Protein AF-A0AAV2HJB7-F1 (afdb_monomer_lite)

Foldseek 3Di:
DDDLPPDDQDPQDQPDLVVPVPPDLLVLLVSLCVSQVPPPSVLSSLLCVLLHDNVLSVLSVVLNVQSVVVAAADPVNPGGAGSVRRSLVVQVVQCPDPPRSHHPVSNCVSVVVVVVVVVVVVVVVVVVVVVVVVVVVVVVVVVVVVVVVVPDD

Secondary structure (DSSP, 8-state):
---TT------PPP--HHHHSSS-HHHHHHHHHHHHT-S-HHHHHHHHHHH-HHHHHHHHHHHHHHHHTT--B-TTSSSBPPHHHHHHHHHHHHTTSTT-SS-HHHHHHHHHHHHHHHHHHHHHHHHHHHHHHHHHHHHHHHHHHHHHHS---

Organism: Lymnaea stagnalis (NCBI:txid6523)

pLDDT: mean 80.43, std 13.58, range [40.75, 94.25]

InterPro domains:
  IPR019385 Phosphorylated adapter RNA export protein, RNA-binding domain [PF10258] (30-115)
  IPR038092 Phosphorylated adapter RNA export protein, RNA-binding domain superfamily [G3DSA:1.10.10.1440] (19-126)
  IPR039047 Phosphorylated adapter RNA export protein [PTHR13135] (22-137)

Structure (mmCIF, N/CA/C/O backbone):
data_AF-A0AAV2HJB7-F1
#
_entry.id   AF-A0AAV2HJB7-F1
#
loop_
_atom_site.group_PDB
_atom_site.id
_atom_site.type_symbol
_atom_site.label_atom_id
_atom_site.label_alt_id
_atom_site.label_comp_id
_atom_site.label_asym_id
_atom_site.label_entity_id
_atom_site.label_seq_id
_atom_site.pdbx_PDB_ins_code
_atom_site.Cartn_x
_atom_site.Cartn_y
_atom_site.Cartn_z
_atom_site.occupancy
_atom_site.B_iso_or_equiv
_atom_site.auth_seq_id
_atom_site.auth_comp_id
_atom_site.auth_asym_id
_atom_site.auth_atom_id
_atom_site.pdbx_PDB_model_num
ATOM 1 N N . MET A 1 1 ? 0.374 -28.264 2.284 1.00 41.50 1 MET A N 1
ATOM 2 C CA . MET A 1 1 ? 1.201 -27.126 1.833 1.00 41.50 1 MET A CA 1
ATOM 3 C C . MET A 1 1 ? 0.894 -26.921 0.363 1.00 41.50 1 MET A C 1
ATOM 5 O O . MET A 1 1 ? 1.143 -27.840 -0.405 1.00 41.50 1 MET A O 1
ATOM 9 N N . ALA A 1 2 ? 0.229 -25.824 -0.006 1.00 40.75 2 ALA A N 1
ATOM 10 C CA . ALA A 1 2 ? -0.094 -25.572 -1.408 1.00 40.75 2 ALA A CA 1
ATOM 11 C C . ALA A 1 2 ? 1.216 -25.363 -2.181 1.00 40.75 2 ALA A C 1
ATOM 13 O O . ALA A 1 2 ? 2.052 -24.550 -1.790 1.00 40.75 2 ALA A O 1
ATOM 14 N N . SER A 1 3 ? 1.399 -26.195 -3.200 1.00 44.06 3 SER A N 1
ATOM 15 C CA . SER A 1 3 ? 2.560 -26.257 -4.078 1.00 44.06 3 SER A CA 1
ATOM 16 C C . SER A 1 3 ? 2.715 -24.957 -4.870 1.00 44.06 3 SER A C 1
ATOM 18 O O . SER A 1 3 ? 1.734 -24.303 -5.216 1.00 44.06 3 SER A O 1
ATOM 20 N N . GLU A 1 4 ? 3.959 -24.615 -5.199 1.00 52.06 4 GLU A N 1
ATOM 21 C CA . GLU A 1 4 ? 4.421 -23.439 -5.956 1.00 52.06 4 GLU A CA 1
ATOM 22 C C . GLU A 1 4 ? 3.757 -23.249 -7.343 1.00 52.06 4 GLU A C 1
ATOM 24 O O . GLU A 1 4 ? 4.020 -22.259 -8.017 1.00 52.06 4 GLU A O 1
ATOM 29 N N . LYS A 1 5 ? 2.890 -24.173 -7.782 1.00 48.16 5 LYS A N 1
ATOM 30 C CA . LYS A 1 5 ? 2.335 -24.249 -9.144 1.00 48.16 5 LYS A CA 1
ATOM 31 C C . LYS A 1 5 ? 0.866 -23.827 -9.293 1.00 48.16 5 LYS A C 1
ATOM 33 O O . LYS A 1 5 ? 0.400 -23.746 -10.423 1.00 48.16 5 LYS A O 1
ATOM 38 N N . ASP A 1 6 ? 0.164 -23.512 -8.201 1.00 53.66 6 ASP A N 1
ATOM 39 C CA . ASP A 1 6 ? -1.301 -23.328 -8.227 1.00 53.66 6 ASP A CA 1
ATOM 40 C C . ASP A 1 6 ? -1.780 -21.889 -7.953 1.00 53.66 6 ASP A C 1
ATOM 42 O O . ASP A 1 6 ? -2.987 -21.637 -7.880 1.00 53.66 6 ASP A O 1
ATOM 46 N N . ARG A 1 7 ? -0.877 -20.907 -7.793 1.00 62.78 7 ARG A N 1
ATOM 47 C CA . ARG A 1 7 ? -1.307 -19.510 -7.624 1.00 62.78 7 ARG A CA 1
ATOM 48 C C . ARG A 1 7 ? -1.771 -18.966 -8.974 1.00 62.78 7 ARG A C 1
ATOM 50 O O . ARG A 1 7 ? -0.955 -18.514 -9.768 1.00 62.78 7 ARG A O 1
ATOM 57 N N . LYS A 1 8 ? -3.084 -18.963 -9.212 1.00 65.25 8 LYS A N 1
ATOM 58 C CA . LYS A 1 8 ? -3.688 -18.142 -10.268 1.00 65.25 8 LYS A CA 1
ATOM 59 C C . LYS A 1 8 ? -3.517 -16.668 -9.867 1.00 65.25 8 LYS A C 1
ATOM 61 O O . LYS A 1 8 ? -4.064 -16.291 -8.826 1.00 65.25 8 LYS A O 1
ATOM 66 N N . PRO A 1 9 ? -2.754 -15.848 -10.615 1.00 64.75 9 PRO A N 1
ATOM 67 C CA . PRO A 1 9 ? -2.658 -14.427 -10.320 1.00 64.75 9 PRO A CA 1
ATOM 68 C C . PRO A 1 9 ? -4.055 -13.800 -10.345 1.00 64.75 9 PRO A C 1
ATOM 70 O O . PRO A 1 9 ? -4.854 -14.153 -11.220 1.00 64.75 9 PRO A O 1
ATOM 73 N N . PRO A 1 10 ? -4.386 -12.914 -9.395 1.00 68.94 10 PRO A N 1
ATOM 74 C CA . PRO A 1 10 ? -5.628 -12.166 -9.468 1.00 68.94 10 PRO A CA 1
ATOM 75 C C . PRO A 1 10 ? -5.627 -11.320 -10.745 1.00 68.94 10 PRO A C 1
ATOM 77 O O . PRO A 1 10 ? -4.647 -10.645 -11.063 1.00 68.94 10 PRO A O 1
ATOM 80 N N . GLU A 1 11 ? -6.730 -11.366 -11.489 1.00 75.25 11 GLU A N 1
ATOM 81 C CA . GLU A 1 11 ? -6.942 -10.463 -12.617 1.00 75.25 11 GLU A CA 1
ATOM 82 C C . GLU A 1 11 ? -7.233 -9.068 -12.062 1.00 75.25 11 GLU A C 1
ATOM 84 O O . GLU A 1 11 ? -8.334 -8.773 -11.599 1.00 75.25 11 GLU A O 1
ATOM 89 N N . ILE A 1 12 ? -6.204 -8.224 -12.060 1.00 79.94 12 ILE A N 1
ATOM 90 C CA . ILE A 1 12 ? -6.307 -6.826 -11.655 1.00 79.94 12 ILE A CA 1
ATOM 91 C C . ILE A 1 12 ? -6.793 -6.030 -12.878 1.00 79.94 12 ILE A C 1
ATOM 93 O O . ILE A 1 12 ? -6.113 -6.070 -13.911 1.00 79.94 12 ILE A O 1
ATOM 97 N N . PRO A 1 13 ? -7.946 -5.333 -12.805 1.00 81.25 13 PRO A N 1
ATOM 98 C CA . PRO A 1 13 ? -8.468 -4.562 -13.929 1.00 81.25 13 PRO A CA 1
ATOM 99 C C . PRO A 1 13 ? -7.510 -3.425 -14.277 1.00 81.25 13 PRO A C 1
ATOM 101 O O . PRO A 1 13 ? -6.953 -2.793 -13.378 1.00 81.25 13 PRO A O 1
ATOM 104 N N . ASP A 1 14 ? -7.326 -3.160 -15.570 1.00 79.81 14 ASP A N 1
ATOM 105 C CA . ASP A 1 14 ? -6.518 -2.028 -16.018 1.00 79.81 14 ASP A CA 1
ATOM 106 C C . ASP A 1 14 ? -7.247 -0.718 -15.695 1.00 79.81 14 ASP A C 1
ATOM 108 O O . ASP A 1 14 ? -8.348 -0.457 -16.183 1.00 79.81 14 ASP A O 1
ATOM 112 N N . LEU A 1 15 ? -6.639 0.082 -14.823 1.00 76.75 15 LEU A N 1
ATOM 113 C CA . LEU A 1 15 ? -7.085 1.433 -14.513 1.00 76.75 15 LEU A CA 1
ATOM 114 C C . LEU A 1 15 ? -6.200 2.369 -15.327 1.00 76.75 15 LEU A C 1
ATOM 116 O O . LEU A 1 15 ? -5.127 2.779 -14.878 1.00 76.75 15 LEU A O 1
ATOM 120 N N . SER A 1 16 ? -6.632 2.667 -16.552 1.00 68.38 16 SER A N 1
ATOM 121 C CA . SER A 1 16 ? -5.858 3.518 -17.447 1.00 68.38 16 SER A CA 1
ATOM 122 C C . SER A 1 16 ? -5.689 4.916 -16.831 1.00 68.38 16 SER A C 1
ATOM 124 O O . SER A 1 16 ? -6.650 5.533 -16.366 1.00 68.38 16 SER A O 1
ATOM 126 N N . CYS A 1 17 ? -4.459 5.448 -16.820 1.00 61.47 17 CYS A N 1
ATOM 127 C CA . CYS A 1 17 ? -4.214 6.791 -16.279 1.00 61.47 17 CYS A CA 1
ATOM 128 C C . CYS A 1 17 ? -5.095 7.852 -16.957 1.00 61.47 17 CYS A C 1
ATOM 130 O O . CYS A 1 17 ? -5.608 8.735 -16.284 1.00 61.47 17 CYS A O 1
ATOM 132 N N . ALA A 1 18 ? -5.312 7.756 -18.271 1.00 63.19 18 ALA A N 1
ATOM 133 C CA . ALA A 1 18 ? -6.040 8.774 -19.029 1.00 63.19 18 ALA A CA 1
ATOM 134 C C . ALA A 1 18 ? -7.523 8.890 -18.633 1.00 63.19 18 ALA A C 1
ATOM 136 O O . ALA A 1 18 ? -8.054 9.994 -18.585 1.00 63.19 18 ALA A O 1
ATOM 137 N N . GLU A 1 19 ? -8.191 7.780 -18.313 1.00 67.44 19 GLU A N 1
ATOM 138 C CA . GLU A 1 19 ? -9.619 7.794 -17.964 1.00 67.44 19 GLU A CA 1
ATOM 139 C C . GLU A 1 19 ? -9.878 8.155 -16.497 1.00 67.44 19 GLU A C 1
ATOM 141 O O . GLU A 1 19 ? -10.989 8.549 -16.140 1.00 67.44 19 GLU A O 1
ATOM 146 N N . TYR A 1 20 ? -8.874 7.992 -15.633 1.00 71.69 20 TYR A N 1
ATOM 147 C CA . TYR A 1 20 ? -9.018 8.159 -14.187 1.00 71.69 20 TYR A CA 1
ATOM 148 C C . TYR A 1 20 ? -8.366 9.435 -13.643 1.00 71.69 20 TYR A C 1
ATOM 150 O O . TYR A 1 20 ? -8.636 9.788 -12.501 1.00 71.69 20 TYR A O 1
ATOM 158 N N . VAL A 1 21 ? -7.583 10.176 -14.436 1.00 70.06 21 VAL A N 1
ATOM 159 C CA . VAL A 1 21 ? -7.030 11.486 -14.026 1.00 70.06 21 VAL A CA 1
ATOM 160 C C . VAL A 1 21 ? -8.138 12.510 -13.732 1.00 70.06 21 VAL A C 1
ATOM 162 O O . VAL A 1 21 ? -8.074 13.206 -12.715 1.00 70.06 21 VAL A O 1
ATOM 165 N N . GLU A 1 22 ? -9.191 12.536 -14.552 1.00 77.75 22 GLU A N 1
ATOM 166 C CA . GLU A 1 22 ? -10.318 13.479 -14.429 1.00 77.75 22 GLU A CA 1
ATOM 167 C C . GLU A 1 22 ? -11.324 13.102 -13.325 1.00 77.75 22 GLU A C 1
ATOM 169 O O . GLU A 1 22 ? -12.167 13.912 -12.940 1.00 77.75 22 GLU A O 1
ATOM 174 N N . LYS A 1 23 ? -11.254 11.878 -12.787 1.00 84.62 23 LYS A N 1
ATOM 175 C CA . LYS A 1 23 ? -12.217 11.388 -11.789 1.00 84.62 23 LYS A CA 1
ATOM 176 C C . LYS A 1 23 ? -11.930 11.922 -10.389 1.00 84.62 23 LYS A C 1
ATOM 178 O O . LYS A 1 23 ? -10.821 12.376 -10.076 1.00 84.62 23 LYS A O 1
ATOM 183 N N . SER A 1 24 ? -12.935 11.866 -9.518 1.00 89.81 24 SER A N 1
ATOM 184 C CA . SER A 1 24 ? -12.780 12.270 -8.119 1.00 89.81 24 SER A CA 1
ATOM 185 C C . SER A 1 24 ? -11.825 11.338 -7.360 1.00 89.81 24 SER A C 1
ATOM 187 O O . SER A 1 24 ? -11.597 10.192 -7.747 1.00 89.81 24 SER A O 1
ATOM 189 N N . VAL A 1 25 ? -11.235 11.833 -6.265 1.00 89.81 25 VAL A N 1
ATOM 190 C CA . VAL A 1 25 ? -10.338 11.023 -5.417 1.00 89.81 25 VAL A CA 1
ATOM 191 C C . VAL A 1 25 ? -11.074 9.802 -4.861 1.00 89.81 25 VAL A C 1
ATOM 193 O O . VAL A 1 25 ? -10.495 8.719 -4.820 1.00 89.81 25 VAL A O 1
ATOM 196 N N . ASP A 1 26 ? -12.350 9.958 -4.503 1.00 90.81 26 ASP A N 1
ATOM 197 C CA . ASP A 1 26 ? -13.185 8.873 -3.994 1.00 90.81 26 ASP A CA 1
ATOM 198 C C . ASP A 1 26 ? -13.362 7.760 -5.033 1.00 90.81 26 ASP A C 1
ATOM 200 O O . ASP A 1 26 ? -13.032 6.609 -4.751 1.00 90.81 26 ASP A O 1
ATOM 204 N N . GLU A 1 27 ? -13.753 8.100 -6.263 1.00 90.44 27 GLU A N 1
ATOM 205 C CA . GLU A 1 27 ? -13.934 7.113 -7.336 1.00 90.44 27 GLU A CA 1
ATOM 206 C C . GLU A 1 27 ? -12.642 6.363 -7.674 1.00 90.44 27 GLU A C 1
ATOM 208 O O . GLU A 1 27 ? -12.659 5.151 -7.900 1.00 90.44 27 GLU A O 1
ATOM 213 N N . ILE A 1 28 ? -11.509 7.072 -7.709 1.00 91.31 28 ILE A N 1
ATOM 214 C CA . ILE A 1 28 ? -10.203 6.455 -7.966 1.00 91.31 28 ILE A CA 1
ATOM 215 C C . ILE A 1 28 ? -9.832 5.525 -6.810 1.00 91.31 28 ILE A C 1
ATOM 217 O O . ILE A 1 28 ? -9.358 4.414 -7.043 1.00 91.31 28 ILE A O 1
ATOM 221 N N . SER A 1 29 ? -10.062 5.954 -5.569 1.00 92.62 29 SER A N 1
ATOM 222 C CA . SER A 1 29 ? -9.734 5.158 -4.388 1.00 92.62 29 SER A CA 1
ATOM 223 C C . SER A 1 29 ? -10.548 3.871 -4.302 1.00 92.62 29 SER A C 1
ATOM 225 O O . SER A 1 29 ? -9.974 2.819 -4.027 1.00 92.62 29 SER A O 1
ATOM 227 N N . ASP A 1 30 ? -11.843 3.926 -4.624 1.00 91.75 30 ASP A N 1
ATOM 228 C CA . ASP A 1 30 ? -12.725 2.760 -4.647 1.00 91.75 30 ASP A CA 1
ATOM 229 C C . ASP A 1 30 ? -12.308 1.788 -5.753 1.00 91.75 30 ASP A C 1
ATOM 231 O O . ASP A 1 30 ? -12.252 0.573 -5.543 1.00 91.75 30 ASP A O 1
ATOM 235 N N . ALA A 1 31 ? -11.960 2.317 -6.931 1.00 91.38 31 ALA A N 1
ATOM 236 C CA . ALA A 1 31 ? -11.497 1.517 -8.056 1.00 91.38 31 ALA A CA 1
ATOM 237 C C . ALA A 1 31 ? -10.170 0.805 -7.745 1.00 91.38 31 ALA A C 1
ATOM 239 O O . ALA A 1 31 ? -10.056 -0.402 -7.966 1.00 91.38 31 ALA A O 1
ATOM 240 N N . ILE A 1 32 ? -9.196 1.527 -7.179 1.00 92.25 32 ILE A N 1
ATOM 241 C CA . ILE A 1 32 ? -7.905 0.967 -6.764 1.00 92.25 32 ILE A CA 1
ATOM 242 C C . ILE A 1 32 ? -8.103 -0.061 -5.648 1.00 92.25 32 ILE A C 1
ATOM 244 O O . ILE A 1 32 ? -7.575 -1.166 -5.746 1.00 92.25 32 ILE A O 1
ATOM 248 N N . ALA A 1 33 ? -8.880 0.257 -4.609 1.00 92.44 33 ALA A N 1
ATOM 249 C CA . ALA A 1 33 ? -9.120 -0.657 -3.495 1.00 92.44 33 ALA A CA 1
ATOM 250 C C . ALA A 1 33 ? -9.775 -1.960 -3.972 1.00 92.44 33 ALA A C 1
ATOM 252 O O . ALA A 1 33 ? -9.320 -3.051 -3.625 1.00 92.44 33 ALA A O 1
ATOM 253 N N . LYS A 1 34 ? -10.779 -1.862 -4.852 1.00 90.94 34 LYS A N 1
ATOM 254 C CA . LYS A 1 34 ? -11.421 -3.025 -5.471 1.00 90.94 34 LYS A CA 1
ATOM 255 C C . LYS A 1 34 ? -10.442 -3.835 -6.323 1.00 90.94 34 LYS A C 1
ATOM 257 O O . LYS A 1 34 ? -10.418 -5.058 -6.206 1.00 90.94 34 LYS A O 1
ATOM 262 N N . GLY A 1 35 ? -9.624 -3.176 -7.143 1.00 89.38 35 GLY A N 1
ATOM 263 C CA . GLY A 1 35 ? -8.626 -3.838 -7.988 1.00 89.38 35 GLY A CA 1
ATOM 264 C C . GLY A 1 35 ? -7.531 -4.546 -7.187 1.00 89.38 35 GLY A C 1
ATOM 265 O O . GLY A 1 35 ? -7.126 -5.654 -7.528 1.00 89.38 35 GLY A O 1
ATOM 266 N N . LEU A 1 36 ? -7.101 -3.953 -6.073 1.00 89.62 36 LEU A N 1
ATOM 267 C CA . LEU A 1 36 ? -6.103 -4.531 -5.174 1.00 89.62 36 LEU A CA 1
ATOM 268 C C . LEU A 1 36 ? -6.690 -5.531 -4.170 1.00 89.62 36 LEU A C 1
ATOM 270 O O . LEU A 1 36 ? -5.914 -6.157 -3.445 1.00 89.62 36 LEU A O 1
ATOM 274 N N . SER A 1 37 ? -8.017 -5.710 -4.133 1.00 87.62 37 SER A N 1
ATOM 275 C CA . SER A 1 37 ? -8.726 -6.455 -3.080 1.00 87.62 37 SER A CA 1
ATOM 276 C C . SER A 1 37 ? -8.362 -5.966 -1.669 1.00 87.62 37 SER A C 1
ATOM 278 O O . SER A 1 37 ? -8.191 -6.762 -0.746 1.00 87.62 37 SER A O 1
ATOM 280 N N . GLU A 1 38 ? -8.207 -4.649 -1.515 1.00 86.38 38 GLU A N 1
ATOM 281 C CA . GLU A 1 38 ? -7.855 -3.994 -0.257 1.00 86.38 38 GLU A CA 1
ATOM 282 C C . GLU A 1 38 ? -9.132 -3.614 0.513 1.00 86.38 38 GLU A C 1
ATOM 284 O O . GLU A 1 38 ? -9.923 -2.809 0.015 1.00 86.38 38 GLU A O 1
ATOM 289 N N . PRO A 1 39 ? -9.363 -4.152 1.727 1.00 85.75 39 PRO A N 1
ATOM 290 C CA . PRO A 1 39 ? -10.555 -3.823 2.509 1.00 85.75 39 PRO A CA 1
ATOM 291 C C . PRO A 1 39 ? -10.531 -2.383 3.043 1.00 85.75 39 PRO A C 1
ATOM 293 O O . PRO A 1 39 ? -11.585 -1.769 3.215 1.00 85.75 39 PRO A O 1
ATOM 296 N N . LYS A 1 40 ? -9.343 -1.823 3.311 1.00 88.50 40 LYS A N 1
ATOM 297 C CA . LYS A 1 40 ? -9.188 -0.477 3.873 1.00 88.50 40 LYS A CA 1
ATOM 298 C C . LYS A 1 40 ? -9.146 0.581 2.759 1.00 88.50 40 LYS A C 1
ATOM 300 O O . LYS A 1 40 ? -8.094 1.127 2.450 1.00 88.50 40 LYS A O 1
ATOM 305 N N . VAL A 1 41 ? -10.300 0.939 2.190 1.00 90.69 41 VAL A N 1
ATOM 306 C CA . VAL A 1 41 ? -10.402 2.001 1.156 1.00 90.69 41 VAL A CA 1
ATOM 307 C C . VAL A 1 41 ? -9.818 3.338 1.636 1.00 90.69 41 VAL A C 1
ATOM 309 O O . VAL A 1 41 ? -9.162 4.046 0.875 1.00 90.69 41 VAL A O 1
ATOM 312 N N . GLN A 1 42 ? -10.002 3.669 2.918 1.00 89.25 42 GLN A N 1
ATOM 313 C CA . GLN A 1 42 ? -9.471 4.903 3.510 1.00 89.25 42 GLN A CA 1
ATOM 314 C C . GLN A 1 42 ? -7.944 4.994 3.401 1.00 89.25 42 GLN A C 1
ATOM 316 O O . GLN A 1 42 ? -7.423 6.062 3.103 1.00 89.25 42 GLN A O 1
ATOM 321 N N . LEU A 1 43 ? -7.227 3.870 3.528 1.00 90.31 43 LEU A N 1
ATOM 322 C CA . LEU A 1 43 ? -5.777 3.836 3.327 1.00 90.31 43 LEU A CA 1
ATOM 323 C C . LEU A 1 43 ? -5.405 4.262 1.900 1.00 90.31 43 LEU A C 1
ATOM 325 O O . LEU A 1 43 ? -4.476 5.042 1.705 1.00 90.31 43 LEU A O 1
ATOM 329 N N . ILE A 1 44 ? -6.152 3.791 0.899 1.00 92.69 44 ILE A N 1
ATOM 330 C CA . ILE A 1 44 ? -5.935 4.171 -0.500 1.00 92.69 44 ILE A CA 1
ATOM 331 C C . ILE A 1 44 ? -6.218 5.663 -0.716 1.00 92.69 44 ILE A C 1
ATOM 333 O O . ILE A 1 44 ? -5.463 6.322 -1.431 1.00 92.69 44 ILE A O 1
ATOM 337 N N . LYS A 1 45 ? -7.247 6.223 -0.066 1.00 93.06 45 LYS A N 1
ATOM 338 C CA . LYS A 1 45 ? -7.522 7.671 -0.092 1.00 93.06 45 LYS A CA 1
ATOM 339 C C . LYS A 1 45 ? -6.370 8.481 0.502 1.00 93.06 45 LYS A C 1
ATOM 341 O O . LYS A 1 45 ? -5.935 9.446 -0.124 1.00 93.06 45 LYS A O 1
ATOM 346 N N . THR A 1 46 ? -5.832 8.068 1.651 1.00 92.38 46 THR A N 1
ATOM 347 C CA . THR A 1 46 ? -4.672 8.726 2.275 1.00 92.38 46 THR A CA 1
ATOM 348 C C . THR A 1 46 ? -3.446 8.667 1.366 1.00 92.38 46 THR A C 1
ATOM 350 O O . THR A 1 46 ? -2.760 9.672 1.187 1.00 92.38 46 THR A O 1
ATOM 353 N N . ILE A 1 47 ? -3.199 7.523 0.718 1.00 92.75 47 ILE A N 1
ATOM 354 C CA . ILE A 1 47 ? -2.117 7.382 -0.265 1.00 92.75 47 ILE A CA 1
ATOM 355 C C . ILE A 1 47 ? -2.330 8.359 -1.427 1.00 92.75 47 ILE A C 1
ATOM 357 O O . ILE A 1 47 ? -1.441 9.157 -1.714 1.00 92.75 47 ILE A O 1
ATOM 361 N N . LEU A 1 48 ? -3.518 8.379 -2.037 1.00 92.81 48 LEU A N 1
ATOM 362 C CA . LEU A 1 48 ? -3.852 9.309 -3.122 1.00 92.81 48 LEU A CA 1
ATOM 363 C C . LEU A 1 48 ? -3.651 10.777 -2.727 1.00 92.81 48 LEU A C 1
ATOM 365 O O . LEU A 1 48 ? -3.143 11.552 -3.537 1.00 92.81 48 LEU A O 1
ATOM 369 N N . GLY A 1 49 ? -4.020 11.154 -1.501 1.00 91.31 49 GLY A N 1
ATOM 370 C CA . GLY A 1 49 ? -3.819 12.504 -0.972 1.00 91.31 49 GLY A CA 1
ATOM 371 C C . GLY A 1 49 ? -2.350 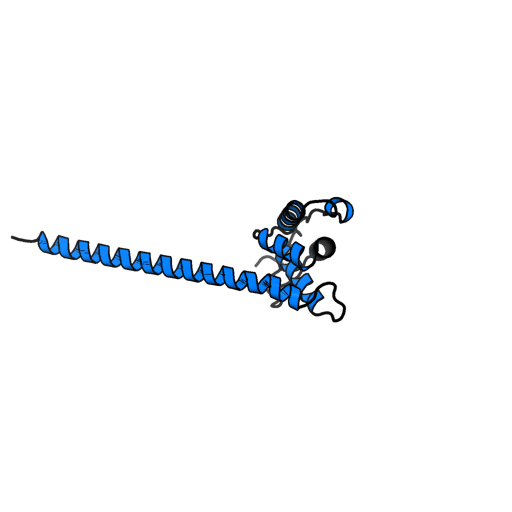12.853 -0.712 1.00 91.31 49 GLY A C 1
ATOM 372 O O . GLY A 1 49 ? -1.946 13.988 -0.947 1.00 91.31 49 GLY A O 1
ATOM 373 N N . SER A 1 50 ? -1.544 11.884 -0.270 1.00 91.44 50 SER A N 1
ATOM 374 C CA . SER A 1 50 ? -0.136 12.092 0.101 1.00 91.44 50 SER A CA 1
ATOM 375 C C . SER A 1 50 ? 0.818 12.067 -1.099 1.00 91.44 50 SER A C 1
ATOM 377 O O . SER A 1 50 ? 1.694 12.927 -1.214 1.00 91.44 50 SER A O 1
ATOM 379 N N . ILE A 1 51 ? 0.658 11.105 -2.018 1.00 91.06 51 ILE A N 1
ATOM 380 C CA . ILE A 1 51 ? 1.561 10.926 -3.173 1.00 91.06 51 ILE A CA 1
ATOM 381 C C . ILE A 1 51 ? 0.976 11.427 -4.498 1.00 91.06 51 ILE A C 1
ATOM 383 O O . ILE A 1 51 ? 1.710 11.548 -5.480 1.00 91.06 51 ILE A O 1
ATOM 387 N N . GLY A 1 52 ? -0.325 11.721 -4.539 1.00 91.38 52 GL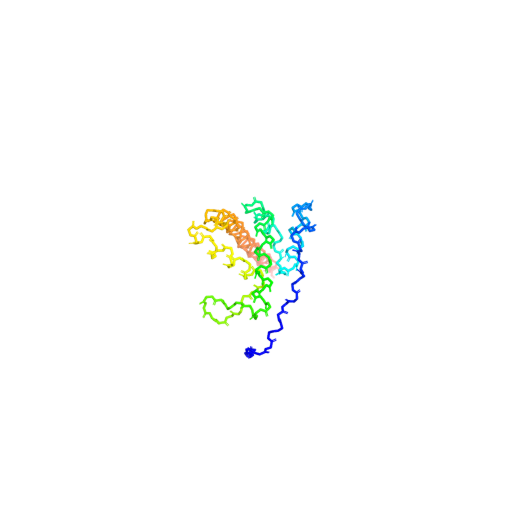Y A N 1
ATOM 388 C CA . GLY A 1 52 ? -1.039 12.179 -5.729 1.00 91.38 52 GLY A CA 1
ATOM 389 C C . GLY A 1 52 ? -1.640 11.051 -6.577 1.00 91.38 52 GLY A C 1
ATOM 390 O O . GLY A 1 52 ? -1.239 9.882 -6.507 1.00 91.38 52 GLY A O 1
ATOM 391 N N . LYS A 1 53 ? -2.609 11.422 -7.425 1.00 90.69 53 LYS A N 1
ATOM 392 C CA . LYS A 1 53 ? -3.347 10.503 -8.313 1.00 90.69 53 LYS A CA 1
ATOM 393 C C . LYS A 1 53 ? -2.437 9.796 -9.316 1.00 90.69 53 LYS A C 1
ATOM 395 O O . LYS A 1 53 ? -2.484 8.575 -9.426 1.00 90.69 53 LYS A O 1
ATOM 400 N N . GLU A 1 54 ? -1.590 10.553 -10.009 1.00 89.69 54 GLU A N 1
ATOM 401 C CA . GLU A 1 54 ? -0.715 10.027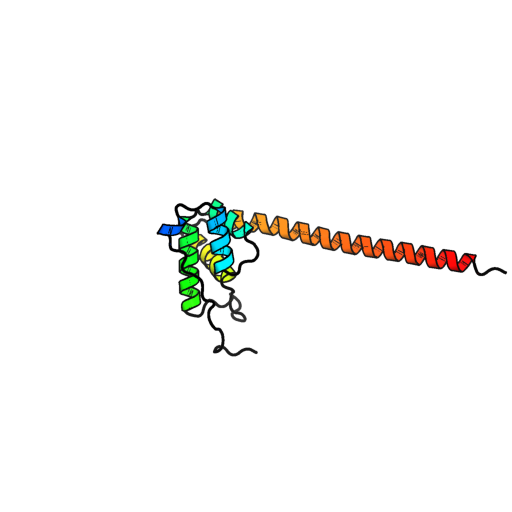 -11.065 1.00 89.69 54 GLU A CA 1
ATOM 402 C C . GLU A 1 54 ? 0.250 8.968 -10.533 1.00 89.69 54 GLU A C 1
ATOM 404 O O . GLU A 1 54 ? 0.345 7.873 -11.086 1.00 89.69 54 GLU A O 1
ATOM 409 N N . ASN A 1 55 ? 0.916 9.262 -9.414 1.00 91.62 55 ASN A N 1
ATOM 410 C CA . ASN A 1 55 ? 1.825 8.315 -8.777 1.00 91.62 55 ASN A CA 1
ATOM 411 C C . ASN A 1 55 ? 1.074 7.079 -8.272 1.00 91.62 55 ASN A C 1
ATOM 413 O O . ASN A 1 55 ? 1.541 5.960 -8.463 1.00 91.62 55 ASN A O 1
ATOM 417 N N . SER A 1 56 ? -0.108 7.250 -7.678 1.00 92.94 56 SER A N 1
ATOM 418 C CA . SER A 1 56 ? -0.912 6.119 -7.196 1.00 92.94 56 SER A CA 1
ATOM 419 C C . SER A 1 56 ? -1.322 5.177 -8.331 1.00 92.94 56 SER A C 1
ATOM 421 O O . SER A 1 56 ? -1.171 3.962 -8.205 1.00 92.94 56 SER A O 1
ATOM 423 N N . LEU A 1 57 ? -1.770 5.727 -9.464 1.00 91.75 57 LEU A N 1
ATOM 424 C CA . LEU A 1 57 ? -2.107 4.948 -10.660 1.00 91.75 57 LEU A CA 1
ATOM 425 C C . LEU A 1 57 ? -0.864 4.289 -11.277 1.00 91.75 57 LEU A C 1
ATOM 427 O O . LEU A 1 57 ? -0.920 3.132 -11.694 1.00 91.75 57 LEU A O 1
ATOM 431 N N . PHE A 1 58 ? 0.284 4.972 -11.259 1.00 92.44 58 PHE A N 1
ATOM 432 C CA . PHE A 1 58 ? 1.560 4.389 -11.671 1.00 92.44 58 PHE A CA 1
ATOM 433 C C . PHE A 1 58 ? 1.912 3.146 -10.838 1.00 92.44 58 PHE A C 1
ATOM 435 O O . PHE A 1 58 ? 2.195 2.089 -11.403 1.00 92.44 58 PHE A O 1
ATOM 442 N N . PHE A 1 59 ? 1.840 3.223 -9.505 1.00 93.81 59 PHE A N 1
ATOM 443 C CA . PHE A 1 59 ? 2.120 2.068 -8.641 1.00 93.81 59 PHE A CA 1
ATOM 444 C C . PHE A 1 59 ? 1.068 0.967 -8.751 1.00 93.81 59 PHE A C 1
ATOM 446 O O . PHE A 1 59 ? 1.402 -0.212 -8.617 1.00 93.81 59 PHE A O 1
ATOM 453 N N . TYR A 1 60 ? -0.187 1.319 -9.027 1.00 93.56 60 TYR A N 1
ATOM 454 C CA . TYR A 1 60 ? -1.234 0.340 -9.299 1.00 93.56 60 TYR A CA 1
ATOM 455 C C . TYR A 1 60 ? -0.898 -0.481 -10.550 1.00 93.56 60 TYR A C 1
ATOM 457 O O . TYR A 1 60 ? -0.894 -1.711 -10.501 1.00 93.56 60 TYR A O 1
ATOM 465 N N . LYS A 1 61 ? -0.492 0.184 -11.639 1.00 92.38 61 LYS A N 1
ATOM 466 C CA . LYS A 1 61 ? -0.037 -0.493 -12.858 1.00 92.38 61 LYS A CA 1
ATOM 467 C C . LYS A 1 61 ? 1.207 -1.350 -12.619 1.00 92.38 61 LYS A C 1
ATOM 469 O O . LYS A 1 61 ? 1.258 -2.497 -13.047 1.00 92.38 61 LYS A O 1
ATOM 474 N N . GLN A 1 62 ? 2.185 -0.843 -11.870 1.00 92.88 62 GLN A N 1
ATOM 475 C CA . GLN A 1 62 ? 3.354 -1.641 -11.478 1.00 92.88 62 GLN A CA 1
ATOM 476 C C . GLN A 1 62 ? 2.956 -2.882 -10.663 1.00 92.88 62 GLN A C 1
ATOM 478 O O . GLN A 1 62 ? 3.523 -3.956 -10.841 1.00 92.88 62 GLN A O 1
ATOM 483 N N . THR A 1 63 ? 1.944 -2.770 -9.801 1.00 93.69 63 THR A N 1
ATOM 484 C CA . THR A 1 63 ? 1.413 -3.914 -9.044 1.00 93.69 63 THR A CA 1
ATOM 485 C C . THR A 1 63 ? 0.789 -4.954 -9.968 1.00 93.69 63 THR A C 1
ATOM 487 O O . THR A 1 63 ? 1.028 -6.147 -9.790 1.00 93.69 63 THR A O 1
ATOM 490 N N . GLN A 1 64 ? 0.036 -4.511 -10.976 1.00 91.50 64 GLN A N 1
ATOM 491 C CA . GLN A 1 64 ? -0.532 -5.382 -12.001 1.00 91.50 64 GLN A CA 1
ATOM 492 C C . GLN A 1 64 ? 0.564 -6.143 -12.763 1.00 91.50 64 GLN A C 1
ATOM 494 O O . GLN A 1 64 ? 0.463 -7.358 -12.916 1.00 91.50 64 GLN A O 1
ATOM 499 N N . GLU A 1 65 ? 1.635 -5.462 -13.178 1.00 91.56 65 GLU A N 1
ATOM 500 C CA . GLU A 1 65 ? 2.783 -6.085 -13.853 1.00 91.56 65 GLU A CA 1
ATOM 501 C C . GLU A 1 65 ? 3.475 -7.130 -12.961 1.00 91.56 65 GLU A C 1
ATOM 503 O O . GLU A 1 65 ? 3.764 -8.238 -13.414 1.00 91.56 65 GLU A O 1
ATOM 508 N N . VAL A 1 66 ? 3.693 -6.817 -11.679 1.00 91.56 66 VAL A N 1
ATOM 509 C CA . VAL A 1 66 ? 4.301 -7.753 -10.719 1.00 91.56 66 VAL A CA 1
ATOM 510 C C . VAL A 1 66 ? 3.426 -8.988 -10.514 1.00 91.56 66 VAL A C 1
ATOM 512 O O . VAL A 1 66 ? 3.935 -10.106 -10.512 1.00 91.56 66 VAL A O 1
ATOM 515 N N . GLU A 1 67 ? 2.113 -8.820 -10.365 1.00 90.06 67 GLU A N 1
ATOM 516 C CA . GLU A 1 67 ? 1.193 -9.945 -10.183 1.00 90.06 67 GLU A CA 1
ATOM 517 C C . GLU A 1 67 ? 1.099 -10.817 -11.444 1.00 90.06 67 GLU A C 1
ATOM 519 O O . GLU A 1 67 ? 1.126 -12.043 -11.328 1.00 90.06 67 GLU A O 1
ATOM 524 N N . GLN A 1 68 ? 1.105 -10.220 -12.643 1.00 87.56 68 GLN A N 1
ATOM 525 C CA . GLN A 1 68 ? 1.187 -10.957 -13.913 1.00 87.56 68 GLN A CA 1
ATOM 526 C C . GLN A 1 68 ? 2.481 -11.774 -14.040 1.00 87.56 68 GLN A C 1
ATOM 528 O O . GLN A 1 68 ? 2.471 -12.858 -14.621 1.00 87.56 68 GLN A O 1
ATOM 533 N N . GLN A 1 69 ? 3.583 -11.298 -13.454 1.00 87.44 69 GLN A N 1
ATOM 534 C CA . GLN A 1 69 ? 4.862 -12.016 -13.392 1.00 87.44 69 GLN A CA 1
ATOM 535 C C . GLN A 1 69 ? 4.908 -13.105 -12.298 1.00 87.44 69 GLN A C 1
ATOM 537 O O . GLN A 1 69 ? 5.945 -13.737 -12.105 1.00 87.44 69 GLN A O 1
ATOM 542 N N . GLY A 1 70 ? 3.799 -13.354 -11.589 1.00 83.88 70 GLY A N 1
ATOM 543 C CA . GLY A 1 70 ? 3.686 -14.367 -10.530 1.00 83.88 70 GLY A CA 1
ATOM 544 C C . GLY A 1 70 ? 3.623 -13.792 -9.109 1.00 83.88 70 GLY A C 1
ATOM 545 O O . GLY A 1 70 ? 3.391 -14.527 -8.144 1.00 83.88 70 GLY A O 1
ATOM 546 N N . GLY A 1 71 ? 3.752 -12.473 -8.969 1.00 87.06 71 GLY A N 1
ATOM 547 C CA . GLY A 1 71 ? 3.691 -11.741 -7.709 1.00 87.06 71 GLY A CA 1
ATOM 548 C C . GLY A 1 71 ? 4.992 -11.739 -6.917 1.00 87.06 71 GLY A C 1
ATOM 549 O O . GLY A 1 71 ? 6.074 -12.002 -7.434 1.00 87.06 71 GLY A O 1
ATOM 550 N N . MET A 1 72 ? 4.896 -11.415 -5.626 1.00 88.38 72 MET A N 1
ATOM 551 C CA . MET A 1 72 ? 6.065 -11.198 -4.767 1.00 88.38 72 MET A CA 1
ATOM 552 C C . MET A 1 72 ? 5.973 -12.005 -3.468 1.00 88.38 72 MET A C 1
ATOM 554 O O . MET A 1 72 ? 4.969 -11.928 -2.762 1.00 88.38 72 MET A O 1
ATOM 558 N N . LYS A 1 73 ? 7.025 -12.745 -3.093 1.00 87.38 73 LYS A N 1
ATOM 559 C CA . LYS A 1 73 ? 7.117 -13.388 -1.763 1.00 87.38 73 LYS A CA 1
ATOM 560 C C . LYS A 1 73 ? 7.323 -12.344 -0.667 1.00 87.38 73 LYS A C 1
ATOM 562 O O . LYS A 1 73 ? 7.835 -11.264 -0.944 1.00 87.38 73 LYS A O 1
ATOM 567 N N . THR A 1 74 ? 6.919 -12.635 0.569 1.00 86.69 74 THR A N 1
ATOM 568 C CA . THR A 1 74 ? 7.237 -11.826 1.757 1.00 86.69 74 THR A CA 1
ATOM 569 C C . THR A 1 74 ? 8.743 -11.834 2.019 1.00 86.69 74 THR A C 1
ATOM 571 O O . THR A 1 74 ? 9.467 -12.669 1.485 1.00 86.69 74 THR A O 1
ATOM 574 N N . SER A 1 75 ? 9.241 -10.916 2.852 1.00 81.31 75 SER A N 1
ATOM 575 C CA . SER A 1 75 ? 10.680 -10.842 3.156 1.00 81.31 75 SER A CA 1
ATOM 576 C C . SER A 1 75 ? 11.231 -12.123 3.800 1.00 81.31 75 SER A C 1
ATOM 578 O O . SER A 1 75 ? 12.401 -12.429 3.613 1.00 81.31 75 SER A O 1
ATOM 580 N N . SER A 1 76 ? 10.389 -12.879 4.515 1.00 83.50 76 SER A N 1
ATOM 581 C CA . SER A 1 76 ? 10.745 -14.190 5.076 1.00 83.50 76 SER A CA 1
ATOM 582 C C . SER A 1 76 ? 10.766 -15.312 4.030 1.00 83.50 76 SER A C 1
ATOM 584 O O . SER A 1 76 ? 11.329 -16.364 4.284 1.00 83.50 76 SER A O 1
ATOM 586 N N . GLY A 1 77 ? 10.145 -15.118 2.862 1.00 83.88 77 GLY A N 1
ATOM 587 C CA . GLY A 1 77 ? 10.066 -16.119 1.792 1.00 83.88 77 GLY A CA 1
ATOM 588 C C . GLY A 1 77 ? 8.963 -17.172 1.957 1.00 83.88 77 GLY A C 1
ATOM 589 O O . GLY A 1 77 ? 8.604 -17.819 0.977 1.00 83.88 77 GLY A O 1
ATOM 590 N N . ASP A 1 78 ? 8.371 -17.304 3.146 1.00 80.81 78 ASP A N 1
ATOM 591 C CA . ASP A 1 78 ? 7.404 -18.373 3.462 1.00 80.81 78 ASP A CA 1
ATOM 592 C C . ASP A 1 78 ? 6.029 -18.206 2.806 1.00 80.81 78 ASP A C 1
ATOM 594 O O . ASP A 1 78 ? 5.265 -19.161 2.665 1.00 80.81 78 ASP A O 1
ATOM 598 N N . ARG A 1 79 ? 5.660 -16.969 2.466 1.00 82.38 79 ARG A N 1
ATOM 599 C CA . ARG A 1 79 ? 4.314 -16.619 2.000 1.00 82.38 79 ARG A CA 1
ATOM 600 C C . ARG A 1 79 ? 4.392 -15.695 0.799 1.00 82.38 79 ARG A C 1
ATOM 602 O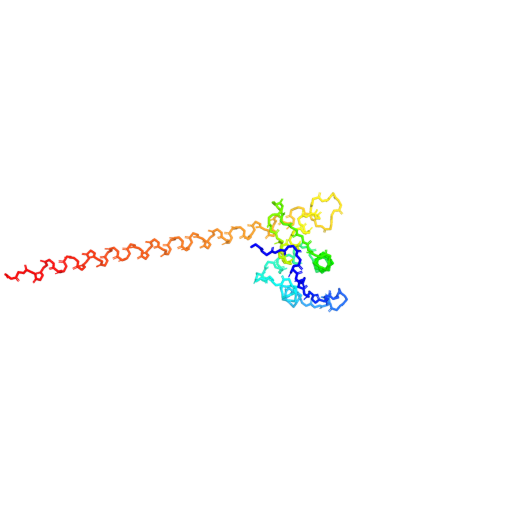 O . ARG A 1 79 ? 5.292 -14.866 0.702 1.00 82.38 79 ARG A O 1
ATOM 609 N N . TRP A 1 80 ? 3.403 -15.779 -0.079 1.00 85.12 80 TRP A N 1
ATOM 610 C CA . TRP A 1 80 ? 3.185 -14.778 -1.120 1.00 85.12 80 TRP A CA 1
ATOM 611 C C . TRP A 1 80 ? 2.479 -13.551 -0.538 1.00 85.12 80 TRP A C 1
ATOM 613 O O . TRP A 1 80 ? 1.616 -13.677 0.335 1.00 85.12 80 TRP A O 1
ATOM 623 N N . ARG A 1 81 ? 2.867 -12.362 -1.000 1.00 88.94 81 ARG A N 1
ATOM 624 C CA . ARG A 1 81 ? 2.157 -11.115 -0.709 1.00 88.94 81 ARG A CA 1
ATOM 625 C C . ARG A 1 81 ? 0.828 -11.101 -1.469 1.00 88.94 81 ARG A C 1
ATOM 627 O O . ARG A 1 81 ? 0.709 -11.685 -2.542 1.00 88.94 81 ARG A O 1
ATOM 634 N N . THR A 1 82 ? -0.167 -10.437 -0.892 1.00 89.31 82 THR A N 1
ATOM 635 C CA . THR A 1 82 ? -1.407 -10.073 -1.593 1.00 89.31 82 THR A CA 1
ATOM 636 C C . THR A 1 82 ? -1.142 -8.903 -2.538 1.00 89.31 82 THR A C 1
ATOM 638 O O . THR A 1 82 ? -0.166 -8.183 -2.345 1.00 89.31 82 THR A O 1
ATOM 641 N N . SER A 1 83 ? -2.020 -8.661 -3.511 1.00 90.50 83 SER A N 1
ATOM 642 C CA . SER A 1 83 ? -1.955 -7.496 -4.411 1.00 90.50 83 SER A CA 1
ATOM 643 C C . SER A 1 83 ? -1.829 -6.169 -3.649 1.00 90.50 83 SER A C 1
ATOM 645 O O . SER A 1 83 ? -0.928 -5.385 -3.941 1.00 90.50 83 SER A O 1
ATOM 647 N N . GLY A 1 84 ? -2.627 -5.954 -2.595 1.00 90.44 84 GLY A N 1
ATOM 648 C CA . GLY A 1 84 ? -2.471 -4.794 -1.702 1.00 90.44 84 GLY A CA 1
ATOM 649 C C . GLY A 1 84 ? -1.107 -4.750 -0.995 1.00 90.44 84 GLY A C 1
ATOM 650 O O . GLY A 1 84 ? -0.447 -3.712 -0.942 1.00 90.44 84 GLY A O 1
ATOM 651 N N . GLY A 1 85 ? -0.607 -5.900 -0.529 1.00 89.81 85 GLY A N 1
ATOM 652 C CA . GLY A 1 85 ? 0.721 -6.005 0.080 1.00 89.81 85 GLY A CA 1
ATOM 653 C C . GLY A 1 85 ? 1.878 -5.758 -0.897 1.00 89.81 85 GLY A C 1
ATOM 654 O O . GLY A 1 85 ? 2.913 -5.230 -0.488 1.00 89.81 85 GLY A O 1
ATOM 655 N N . VAL A 1 86 ? 1.719 -6.119 -2.174 1.00 92.62 86 VAL A N 1
ATOM 656 C CA . VAL A 1 86 ? 2.666 -5.800 -3.255 1.00 92.62 86 VAL A CA 1
ATOM 657 C C . VAL A 1 86 ? 2.672 -4.297 -3.508 1.00 92.62 86 VAL A C 1
ATOM 659 O O . VAL A 1 86 ? 3.743 -3.696 -3.493 1.00 92.62 86 VAL A O 1
ATOM 662 N N . PHE A 1 87 ? 1.498 -3.676 -3.640 1.00 94.25 87 PHE A N 1
ATOM 663 C CA . PHE A 1 87 ? 1.360 -2.232 -3.837 1.00 94.25 87 PHE A CA 1
ATOM 664 C C . PHE A 1 87 ? 2.072 -1.425 -2.740 1.00 94.25 87 PHE A C 1
ATOM 666 O O . PHE A 1 87 ? 2.932 -0.590 -3.024 1.00 94.25 87 PHE A O 1
ATOM 673 N N . VAL A 1 88 ? 1.813 -1.745 -1.468 1.00 92.50 88 VAL A N 1
ATOM 674 C CA . VAL A 1 88 ? 2.488 -1.102 -0.325 1.00 92.50 88 VAL A CA 1
ATOM 675 C C . VAL A 1 88 ? 3.997 -1.368 -0.325 1.00 92.50 88 VAL A C 1
ATOM 677 O O . VAL A 1 88 ? 4.793 -0.491 0.020 1.00 92.50 88 VAL A O 1
ATOM 680 N N . GLN A 1 89 ? 4.424 -2.570 -0.713 1.00 93.69 89 GLN A N 1
ATOM 681 C CA . GLN A 1 89 ? 5.842 -2.911 -0.788 1.00 93.69 89 GLN A CA 1
ATOM 682 C C . GLN A 1 89 ? 6.572 -2.106 -1.875 1.00 93.69 89 GLN A C 1
ATOM 684 O O . GLN A 1 89 ? 7.697 -1.669 -1.629 1.00 93.69 89 GLN A O 1
ATOM 689 N N . LEU A 1 90 ? 5.945 -1.879 -3.033 1.00 93.94 90 LEU A N 1
ATOM 690 C CA . LEU A 1 90 ? 6.496 -1.052 -4.112 1.00 93.94 90 LEU A CA 1
ATOM 691 C C . LEU A 1 90 ? 6.659 0.405 -3.669 1.00 93.94 90 LEU A C 1
ATOM 693 O O . LEU A 1 90 ? 7.724 0.986 -3.868 1.00 93.94 90 LEU A O 1
ATOM 697 N N . LEU A 1 91 ? 5.657 0.960 -2.981 1.00 93.81 91 LEU A N 1
ATOM 698 C CA . LEU A 1 91 ? 5.725 2.305 -2.401 1.00 93.81 91 LEU A CA 1
ATOM 699 C C . LEU A 1 91 ? 6.911 2.459 -1.436 1.00 93.81 91 LEU A C 1
ATOM 701 O O . LEU A 1 91 ? 7.700 3.396 -1.546 1.00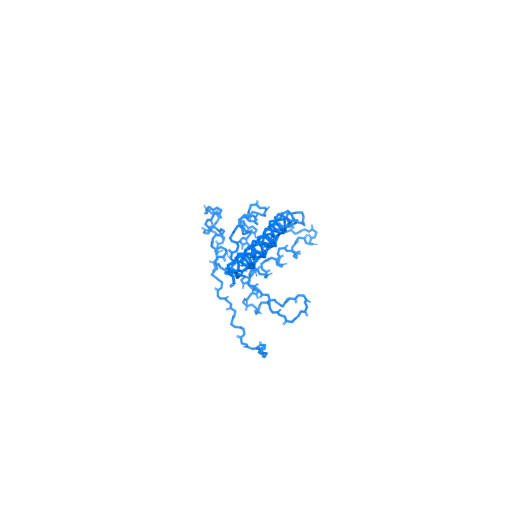 93.81 91 LEU A O 1
ATOM 705 N N . ARG A 1 92 ? 7.090 1.492 -0.527 1.00 91.94 92 ARG A N 1
ATOM 706 C CA . ARG A 1 92 ? 8.216 1.473 0.424 1.00 91.94 92 ARG A CA 1
ATOM 707 C C . ARG A 1 92 ? 9.575 1.308 -0.252 1.00 91.94 92 ARG A C 1
ATOM 709 O O . ARG A 1 92 ? 10.578 1.762 0.287 1.00 91.94 92 ARG A O 1
ATOM 716 N N . GLN A 1 93 ? 9.640 0.601 -1.377 1.00 91.81 93 GLN A N 1
ATOM 717 C CA . GLN A 1 93 ? 10.878 0.454 -2.142 1.00 91.81 93 GLN A CA 1
ATOM 718 C C . GLN A 1 93 ? 11.225 1.736 -2.889 1.00 91.81 93 GLN A C 1
ATOM 720 O O . GLN A 1 93 ? 12.394 2.113 -2.904 1.00 91.81 93 GLN A O 1
ATOM 725 N N . GLU A 1 94 ? 10.235 2.412 -3.475 1.00 92.44 94 GLU A N 1
ATOM 726 C CA . GLU A 1 94 ? 10.455 3.694 -4.143 1.00 92.44 94 GLU A CA 1
ATOM 727 C C . GLU A 1 94 ? 10.943 4.757 -3.158 1.00 92.44 94 GLU A C 1
ATOM 729 O O . GLU A 1 94 ? 11.908 5.454 -3.454 1.00 92.44 94 GLU A O 1
ATOM 734 N N . ALA A 1 95 ? 10.348 4.814 -1.966 1.00 91.12 95 ALA A N 1
ATOM 735 C CA . ALA A 1 95 ? 10.703 5.779 -0.928 1.00 91.12 95 ALA A CA 1
ATOM 736 C C . ALA A 1 95 ? 12.155 5.700 -0.431 1.00 91.12 95 ALA A C 1
ATOM 738 O O . ALA A 1 95 ? 12.672 6.665 0.128 1.00 91.12 95 ALA A O 1
ATOM 739 N N . LYS A 1 96 ? 12.823 4.563 -0.654 1.00 89.69 96 LYS A N 1
ATOM 740 C CA . LYS A 1 96 ? 14.237 4.355 -0.312 1.00 89.69 96 LYS A CA 1
ATOM 741 C C . LYS A 1 96 ? 15.203 4.805 -1.407 1.00 89.69 96 LYS A C 1
ATOM 743 O O . LYS A 1 96 ? 16.408 4.814 -1.169 1.00 89.69 96 LYS A O 1
ATOM 748 N N . LYS A 1 97 ? 14.714 5.103 -2.612 1.00 90.81 97 LYS A N 1
ATOM 749 C CA . LYS A 1 97 ? 15.551 5.564 -3.726 1.00 90.81 97 LYS A CA 1
ATOM 750 C C . LYS A 1 97 ? 15.835 7.054 -3.551 1.00 90.81 97 LYS A C 1
ATOM 752 O O . LYS A 1 97 ? 14.920 7.811 -3.248 1.00 90.81 97 LYS A O 1
ATOM 757 N N . GLU A 1 98 ? 17.071 7.485 -3.813 1.00 81.19 98 GLU A N 1
ATOM 758 C CA . GLU A 1 98 ? 17.457 8.902 -3.675 1.00 81.19 98 GLU A CA 1
ATOM 759 C C . GLU A 1 98 ? 16.633 9.840 -4.576 1.00 81.19 98 GLU A C 1
ATOM 761 O O . GLU A 1 98 ? 16.252 10.921 -4.143 1.00 81.19 98 GLU A O 1
ATOM 766 N N . ASN A 1 99 ? 16.269 9.388 -5.783 1.00 84.62 99 ASN A N 1
ATOM 767 C CA . ASN A 1 99 ? 15.408 10.116 -6.725 1.00 84.62 99 ASN A CA 1
ATOM 768 C C . ASN A 1 99 ? 14.073 9.381 -6.954 1.00 84.62 99 ASN A C 1
ATOM 770 O O . ASN A 1 99 ? 13.635 9.200 -8.093 1.00 84.62 99 ASN A O 1
ATOM 774 N N . GLY A 1 100 ? 13.469 8.866 -5.881 1.00 83.19 100 GLY A N 1
ATOM 775 C CA . GLY A 1 100 ? 12.176 8.184 -5.941 1.00 83.19 100 GLY A CA 1
ATOM 776 C C . GLY A 1 100 ? 11.009 9.135 -6.228 1.00 83.19 100 GLY A C 1
ATOM 777 O O . GLY A 1 100 ? 11.051 10.316 -5.892 1.00 83.19 100 GLY A O 1
ATOM 778 N N . ARG A 1 101 ? 9.922 8.611 -6.812 1.00 88.75 101 ARG A N 1
ATOM 779 C CA . ARG A 1 101 ? 8.652 9.355 -6.996 1.00 88.75 101 ARG A CA 1
ATOM 780 C C . ARG A 1 101 ? 7.940 9.708 -5.687 1.00 88.75 101 ARG A C 1
ATOM 782 O O . ARG A 1 101 ? 7.035 10.536 -5.683 1.00 88.75 101 ARG A O 1
ATOM 789 N N . VAL A 1 102 ? 8.311 9.035 -4.604 1.00 90.50 102 VAL A N 1
ATOM 790 C CA . VAL A 1 102 ? 7.718 9.167 -3.274 1.00 90.50 102 VAL A CA 1
ATOM 791 C C . VAL A 1 102 ? 8.852 9.302 -2.270 1.00 90.50 102 VAL A C 1
ATOM 793 O O . VAL A 1 102 ? 9.875 8.642 -2.418 1.00 90.50 102 VAL A O 1
ATOM 796 N N . SER A 1 103 ? 8.678 10.143 -1.256 1.00 90.94 103 SER A N 1
ATOM 797 C CA . SER A 1 103 ? 9.638 10.306 -0.162 1.00 90.94 103 SER A CA 1
ATOM 798 C C . SER A 1 103 ? 9.333 9.375 1.013 1.00 90.94 103 SER A C 1
ATOM 800 O O . SER A 1 103 ? 8.181 9.021 1.264 1.00 90.94 103 SER A O 1
ATOM 802 N N . GLN A 1 104 ? 10.363 9.026 1.789 1.00 89.31 104 GLN A N 1
ATOM 803 C CA . GLN A 1 104 ? 10.192 8.252 3.024 1.00 89.31 104 GLN A CA 1
ATOM 804 C C . GLN A 1 104 ? 9.232 8.935 4.004 1.00 89.31 104 GLN A C 1
ATOM 806 O O . GLN A 1 104 ? 8.370 8.267 4.562 1.00 89.31 104 GLN A O 1
ATOM 811 N N . LYS A 1 105 ? 9.293 10.268 4.110 1.00 90.06 105 LYS A N 1
ATOM 812 C CA . LYS A 1 105 ? 8.385 11.041 4.960 1.00 90.06 105 LYS A CA 1
ATOM 813 C C . LYS A 1 105 ? 6.914 10.851 4.568 1.00 90.06 105 LYS A C 1
ATOM 815 O O . LYS A 1 105 ? 6.094 10.598 5.435 1.00 90.06 105 LYS A O 1
ATOM 820 N N . GLN A 1 106 ? 6.589 10.908 3.272 1.00 90.56 106 GLN A N 1
ATOM 821 C CA . GLN A 1 106 ? 5.214 10.680 2.803 1.00 90.56 106 GLN A CA 1
ATOM 822 C C . GLN A 1 106 ? 4.700 9.291 3.191 1.00 90.56 106 GLN A C 1
ATOM 824 O O . GLN A 1 106 ? 3.542 9.153 3.572 1.00 90.56 106 GLN A O 1
ATOM 829 N N . ILE A 1 107 ? 5.555 8.266 3.097 1.00 90.25 107 ILE A N 1
ATOM 830 C CA . ILE A 1 107 ? 5.220 6.900 3.515 1.00 90.25 107 ILE A CA 1
ATOM 831 C C . ILE A 1 107 ? 5.012 6.820 5.027 1.00 90.25 107 ILE A C 1
ATOM 833 O O . ILE A 1 107 ? 4.042 6.203 5.461 1.00 90.25 107 ILE A O 1
ATOM 837 N N . ASP A 1 108 ? 5.894 7.426 5.816 1.00 88.81 108 ASP A N 1
ATOM 838 C CA . ASP A 1 108 ? 5.785 7.412 7.274 1.00 88.81 108 ASP A CA 1
ATOM 839 C C . ASP A 1 108 ? 4.485 8.094 7.725 1.00 88.81 108 ASP A C 1
ATOM 841 O O . ASP A 1 108 ? 3.714 7.487 8.467 1.00 88.81 108 ASP A O 1
ATOM 845 N N . ASP A 1 109 ? 4.163 9.261 7.157 1.00 88.06 109 ASP A N 1
ATOM 846 C CA . ASP A 1 109 ? 2.922 9.993 7.431 1.00 88.06 109 ASP A CA 1
ATOM 847 C C . ASP A 1 109 ? 1.672 9.130 7.134 1.00 88.06 109 ASP A C 1
ATOM 849 O O . ASP A 1 109 ? 0.748 9.077 7.944 1.00 88.06 109 ASP A O 1
ATOM 853 N N . ILE A 1 110 ? 1.659 8.376 6.022 1.00 88.25 110 ILE A N 1
ATOM 854 C CA . ILE A 1 110 ? 0.544 7.474 5.665 1.00 88.25 110 ILE A CA 1
ATOM 855 C C . ILE A 1 110 ? 0.369 6.339 6.693 1.00 88.25 110 ILE A C 1
ATOM 857 O O . ILE A 1 110 ? -0.758 5.968 7.030 1.00 88.25 110 ILE A O 1
ATOM 861 N N . PHE A 1 111 ? 1.463 5.709 7.137 1.00 83.06 111 PHE A N 1
ATOM 862 C CA . PHE A 1 111 ? 1.392 4.465 7.917 1.00 83.06 111 PHE A CA 1
ATOM 863 C C . PHE A 1 111 ? 1.441 4.667 9.435 1.00 83.06 111 PHE A C 1
ATOM 865 O O . PHE A 1 111 ? 0.968 3.792 10.165 1.00 83.06 111 PHE A O 1
ATOM 872 N N . ASP A 1 112 ? 1.970 5.782 9.930 1.00 78.56 112 ASP A N 1
ATOM 873 C CA . ASP A 1 112 ? 1.959 6.097 11.362 1.00 78.56 112 ASP A CA 1
ATOM 874 C C . ASP A 1 112 ? 0.575 6.573 11.835 1.00 78.56 112 ASP A C 1
ATOM 876 O O . ASP A 1 112 ? 0.150 6.222 12.943 1.00 78.56 112 ASP A O 1
ATOM 880 N N . GLU A 1 113 ? -0.193 7.236 10.964 1.00 63.31 113 GLU A N 1
ATOM 881 C CA . GLU A 1 113 ? -1.611 7.542 11.202 1.00 63.31 113 GLU A CA 1
ATOM 882 C C . GLU A 1 113 ? -2.446 6.255 11.371 1.00 63.31 113 GLU A C 1
ATOM 884 O O . GLU A 1 113 ? -3.333 6.175 12.218 1.00 63.31 113 GLU A O 1
ATOM 889 N N . GLN A 1 114 ? -2.104 5.183 10.648 1.00 60.06 114 GLN A N 1
ATOM 890 C CA . GLN A 1 114 ? -2.790 3.890 10.763 1.00 60.06 114 GLN A CA 1
ATOM 891 C C . GLN A 1 114 ? -2.408 3.101 12.023 1.00 60.06 114 GLN A C 1
ATOM 893 O O . GLN A 1 114 ? -3.282 2.505 12.650 1.00 60.06 114 GLN A O 1
ATOM 898 N N . LYS A 1 115 ? -1.129 3.108 12.432 1.00 59.91 115 LYS A N 1
ATOM 899 C CA . LYS A 1 115 ? -0.692 2.430 13.672 1.00 59.91 115 LYS A CA 1
ATOM 900 C C . LYS A 1 115 ? -1.365 3.001 14.916 1.00 59.91 115 LYS A C 1
ATOM 902 O O . LYS A 1 115 ? -1.604 2.261 15.867 1.00 59.91 115 LYS A O 1
ATOM 907 N N . SER A 1 116 ? -1.620 4.306 14.925 1.00 57.06 116 SER A N 1
ATOM 908 C CA . SER A 1 116 ? -2.283 4.978 16.043 1.00 57.06 116 SER A CA 1
ATOM 909 C C . SER A 1 116 ? -3.733 4.498 16.170 1.00 57.06 116 SER A C 1
ATOM 911 O O . SER A 1 116 ? -4.118 4.027 17.236 1.00 57.06 116 SER A O 1
ATOM 913 N N . ASN A 1 117 ? -4.470 4.456 15.055 1.00 56.16 117 ASN A N 1
ATOM 914 C CA . ASN A 1 117 ? -5.859 3.985 15.020 1.00 56.16 117 ASN A CA 1
ATOM 915 C C . ASN A 1 117 ? -5.995 2.484 15.348 1.00 56.16 117 ASN A C 1
ATOM 917 O O . ASN A 1 117 ? -6.882 2.090 16.104 1.00 56.16 117 ASN A O 1
ATOM 921 N N . ASP A 1 118 ? -5.103 1.634 14.823 1.00 57.38 118 ASP A N 1
ATOM 922 C CA . ASP A 1 118 ? -5.133 0.189 15.098 1.00 57.38 118 ASP A CA 1
ATOM 923 C C . ASP A 1 118 ? -4.807 -0.112 16.588 1.00 57.38 118 ASP A C 1
ATOM 925 O O . ASP A 1 118 ? -5.367 -1.041 17.175 1.00 57.38 118 ASP A O 1
ATOM 929 N N . ASN A 1 119 ? -3.940 0.685 17.233 1.00 57.88 119 ASN A N 1
ATOM 930 C CA . ASN A 1 119 ? -3.629 0.548 18.664 1.00 57.88 119 ASN A CA 1
ATOM 931 C C . ASN A 1 119 ? -4.767 1.025 19.578 1.00 57.88 119 ASN A C 1
ATOM 933 O O . ASN A 1 119 ? -4.953 0.457 20.654 1.00 57.88 119 ASN A O 1
ATOM 937 N N . GLU A 1 120 ? -5.510 2.062 19.187 1.00 56.47 120 GLU A N 1
ATOM 938 C CA . GLU A 1 120 ? -6.671 2.528 19.951 1.00 56.47 120 GLU A CA 1
ATOM 939 C C . GLU A 1 120 ? -7.812 1.510 19.920 1.00 56.47 120 GLU A C 1
ATOM 941 O O . GLU A 1 120 ? -8.348 1.176 20.975 1.00 56.47 120 GLU A O 1
ATOM 946 N N . HIS A 1 121 ? -8.116 0.931 18.754 1.00 55.53 121 HIS A N 1
ATOM 947 C CA . HIS A 1 121 ? -9.121 -0.130 18.651 1.00 55.53 121 HIS A CA 1
ATOM 948 C C . HIS A 1 121 ? -8.767 -1.361 19.488 1.00 55.53 121 HIS A C 1
ATOM 950 O O . HIS A 1 121 ? -9.622 -1.870 20.204 1.00 55.53 121 HIS A O 1
ATOM 956 N N . LYS A 1 122 ? -7.495 -1.779 19.495 1.00 59.16 122 LYS A N 1
ATOM 957 C CA . LYS A 1 122 ? -7.061 -2.907 20.326 1.00 59.16 122 LYS A CA 1
ATOM 958 C C . LYS A 1 122 ? -7.243 -2.644 21.828 1.00 59.16 122 LYS A C 1
ATOM 960 O O . LYS A 1 122 ? -7.653 -3.541 22.552 1.00 59.16 122 LYS A O 1
ATOM 965 N N . LYS A 1 123 ? -6.966 -1.422 22.299 1.00 60.25 123 LYS A N 1
ATOM 966 C CA . LYS A 1 123 ? -7.192 -1.048 23.707 1.00 60.25 123 LYS A CA 1
ATOM 967 C C . LYS A 1 123 ? -8.674 -1.000 24.072 1.00 60.25 123 LYS A C 1
ATOM 969 O O . LYS A 1 123 ? -9.020 -1.312 25.204 1.00 60.25 123 LYS A O 1
ATOM 974 N N . LEU A 1 124 ? -9.532 -0.575 23.146 1.00 59.06 124 LEU A N 1
ATOM 975 C CA . LEU A 1 124 ? -10.982 -0.569 23.351 1.00 59.06 124 LEU A CA 1
ATOM 976 C C . LEU A 1 124 ? -11.522 -1.998 23.472 1.00 59.06 124 LEU A C 1
ATOM 978 O O . LEU A 1 124 ? -12.245 -2.276 24.419 1.00 59.06 124 LEU A O 1
ATOM 982 N N . ASP A 1 125 ? -11.095 -2.905 22.590 1.00 61.47 125 ASP A N 1
ATOM 983 C CA . ASP A 1 125 ? -11.484 -4.319 22.661 1.00 61.47 125 ASP A CA 1
ATOM 984 C C . ASP A 1 125 ? -11.007 -4.977 23.972 1.00 61.47 125 ASP A C 1
ATOM 986 O O . ASP A 1 125 ? -11.773 -5.688 24.620 1.00 61.47 125 ASP A O 1
ATOM 990 N N . GLU A 1 126 ? -9.770 -4.697 24.407 1.00 67.19 126 GLU A N 1
ATOM 991 C CA . GLU A 1 126 ? -9.226 -5.192 25.683 1.00 67.19 126 GLU A CA 1
ATOM 992 C C . GLU A 1 126 ? -10.026 -4.669 26.896 1.00 67.19 126 GLU A C 1
ATOM 994 O O . GLU A 1 126 ? -10.353 -5.446 27.793 1.00 67.19 126 GLU A O 1
ATOM 999 N N . ASN A 1 127 ? -10.400 -3.383 26.908 1.00 67.50 127 ASN A N 1
ATOM 1000 C CA . ASN A 1 127 ? -11.203 -2.795 27.988 1.00 67.50 127 ASN A CA 1
ATOM 1001 C C . ASN A 1 127 ? -12.643 -3.343 28.016 1.00 67.50 127 ASN A C 1
ATOM 1003 O O . ASN A 1 127 ? -13.169 -3.632 29.092 1.00 67.50 127 ASN A O 1
ATOM 1007 N N . ASP A 1 128 ? -13.272 -3.521 26.851 1.00 71.94 128 ASP A N 1
ATOM 1008 C CA . ASP A 1 128 ? -14.628 -4.071 26.730 1.00 71.94 128 ASP A CA 1
ATOM 1009 C C . ASP A 1 128 ? -14.700 -5.533 27.208 1.00 71.94 128 ASP A C 1
ATOM 1011 O O . ASP A 1 128 ? -15.721 -5.974 27.749 1.00 71.94 128 ASP A O 1
ATOM 1015 N N . GLU A 1 129 ? -13.643 -6.320 26.989 1.00 74.81 129 GLU A N 1
ATOM 1016 C CA . GLU A 1 129 ? -13.543 -7.688 27.505 1.00 74.81 129 GLU A CA 1
ATOM 1017 C C . GLU A 1 129 ? -13.376 -7.715 29.031 1.00 74.81 129 GLU A C 1
ATOM 1019 O O . GLU A 1 129 ? -14.010 -8.535 29.707 1.00 74.81 129 GLU A O 1
ATOM 1024 N N . GLU A 1 130 ? -12.575 -6.801 29.582 1.00 77.31 130 GLU A N 1
ATOM 1025 C CA . GLU A 1 130 ? -12.323 -6.698 31.022 1.00 77.31 130 GLU A CA 1
ATOM 1026 C C . GLU A 1 130 ? -13.579 -6.245 31.793 1.00 77.31 130 GLU A C 1
ATOM 1028 O O . GLU A 1 130 ? -13.920 -6.826 32.829 1.00 77.31 130 GLU A O 1
ATOM 1033 N N . GLU A 1 131 ? -14.342 -5.288 31.251 1.00 79.44 131 GLU A N 1
ATOM 1034 C CA . GLU A 1 131 ? -15.609 -4.821 31.834 1.00 79.44 131 GLU A CA 1
ATOM 1035 C C . GLU A 1 131 ? -16.672 -5.934 31.863 1.00 79.44 131 GLU A C 1
ATOM 1037 O O . GLU A 1 131 ? -17.299 -6.181 32.899 1.00 79.44 131 GLU A O 1
ATOM 1042 N N . LYS A 1 132 ? -16.816 -6.690 30.765 1.00 80.50 132 LYS A N 1
ATOM 1043 C CA . LYS A 1 132 ? -17.745 -7.835 30.693 1.00 80.50 132 LYS A CA 1
ATOM 1044 C C . LYS A 1 132 ? -17.379 -8.949 31.673 1.00 80.50 132 LYS A C 1
ATOM 1046 O O . LYS A 1 132 ? -18.271 -9.605 32.220 1.00 80.50 132 LYS A O 1
ATOM 1051 N N . ALA A 1 133 ? -16.087 -9.194 31.893 1.00 83.56 133 ALA A N 1
ATOM 1052 C CA . ALA A 1 133 ? -15.628 -10.177 32.871 1.00 83.56 133 ALA A CA 1
ATOM 1053 C C . ALA A 1 133 ? -16.000 -9.756 34.305 1.00 83.56 133 ALA A C 1
ATOM 1055 O O . ALA A 1 133 ? -16.556 -10.558 35.059 1.00 83.56 133 ALA A O 1
ATOM 1056 N N . LEU A 1 134 ? -15.784 -8.482 34.648 1.00 81.00 134 LEU A N 1
ATOM 1057 C CA . LEU A 1 134 ? -16.131 -7.919 35.955 1.00 81.00 134 LEU A CA 1
ATOM 1058 C C . LEU A 1 134 ? -17.641 -7.941 36.229 1.00 81.00 134 LEU A C 1
ATOM 1060 O O . LEU A 1 134 ? -18.060 -8.313 37.329 1.00 81.00 134 LEU A O 1
ATOM 1064 N N . GLU A 1 135 ? -18.478 -7.591 35.246 1.00 83.88 135 GLU A N 1
ATOM 1065 C CA . GLU A 1 135 ? -19.938 -7.662 35.400 1.00 83.88 135 GLU A CA 1
ATOM 1066 C C . GLU A 1 135 ? -20.415 -9.084 35.708 1.00 83.88 135 GLU A C 1
ATOM 1068 O O . GLU A 1 135 ? -21.243 -9.290 36.604 1.00 83.88 135 GLU A O 1
ATOM 1073 N N . LYS A 1 136 ? -19.854 -10.079 35.012 1.00 83.31 136 LYS A N 1
ATOM 1074 C CA . LYS A 1 136 ? -20.194 -11.489 35.211 1.00 83.31 136 LYS A CA 1
ATOM 1075 C C . LYS A 1 136 ? -19.831 -11.974 36.618 1.00 83.31 136 LYS A C 1
ATOM 1077 O O . LYS A 1 136 ? -20.638 -12.658 37.256 1.00 83.31 136 LYS A O 1
ATOM 1082 N N . ASP A 1 137 ? -18.667 -11.577 37.126 1.00 86.56 137 ASP A N 1
ATOM 1083 C CA . ASP A 1 137 ? -18.213 -11.919 38.477 1.00 86.56 137 ASP A CA 1
ATOM 1084 C C . ASP A 1 137 ? -19.101 -11.285 39.559 1.00 86.56 137 ASP A C 1
ATOM 1086 O O . ASP A 1 137 ? -19.481 -11.941 40.539 1.00 86.56 137 ASP A O 1
ATOM 1090 N N . ILE A 1 138 ? -19.505 -10.025 39.365 1.00 85.25 138 ILE A N 1
ATOM 1091 C CA . ILE A 1 138 ? -20.447 -9.334 40.256 1.00 85.25 138 ILE A CA 1
ATOM 1092 C C . ILE A 1 138 ? -21.805 -10.048 40.259 1.00 85.25 138 ILE A C 1
ATOM 1094 O O . ILE A 1 138 ? -22.420 -10.223 41.319 1.00 85.25 138 ILE A O 1
ATOM 1098 N N . GLU A 1 139 ? -22.293 -10.474 39.093 1.00 84.75 139 GLU A N 1
ATOM 1099 C CA . GLU A 1 139 ? -23.578 -11.156 38.967 1.00 84.75 139 GLU A CA 1
ATOM 1100 C C . GLU A 1 139 ? -23.567 -12.546 39.627 1.00 84.75 139 GLU A C 1
ATOM 1102 O O . GLU A 1 139 ? -24.503 -12.901 40.355 1.00 84.75 139 GLU A O 1
ATOM 1107 N N . GLU A 1 140 ? -22.492 -13.320 39.455 1.00 82.44 140 GLU A N 1
ATOM 1108 C CA . GLU A 1 140 ? -22.296 -14.584 40.173 1.00 82.44 140 GLU A CA 1
ATOM 1109 C C . GLU A 1 140 ? -22.207 -14.384 41.690 1.00 82.44 140 GLU A C 1
ATOM 1111 O O . GLU A 1 140 ? -22.803 -15.154 42.456 1.00 82.44 140 GLU A O 1
ATOM 1116 N N . GLY A 1 141 ? -21.504 -13.340 42.136 1.00 81.31 141 GLY A N 1
ATOM 1117 C CA . GLY A 1 141 ? -21.429 -12.956 43.543 1.00 81.31 141 GLY A CA 1
ATOM 1118 C C . GLY A 1 141 ? -22.815 -12.698 44.138 1.00 81.31 141 GLY A C 1
ATOM 1119 O O . GLY A 1 141 ? -23.173 -13.281 45.166 1.00 81.31 141 GLY A O 1
ATOM 1120 N N . LYS A 1 142 ? -23.646 -11.906 43.448 1.00 82.31 142 LYS A N 1
ATOM 1121 C CA . LYS A 1 142 ? -25.035 -11.619 43.853 1.00 82.31 142 LYS A CA 1
ATOM 1122 C C . LYS A 1 142 ? -25.889 -12.890 43.930 1.00 82.31 142 LYS A C 1
ATOM 1124 O O . LYS A 1 142 ? -26.590 -13.089 44.925 1.00 82.31 142 LYS A O 1
ATOM 1129 N N . LYS A 1 143 ? -25.792 -13.786 42.939 1.00 77.88 143 LYS A N 1
ATOM 1130 C CA . LYS A 1 143 ? -26.522 -15.072 42.912 1.00 77.88 143 LYS A CA 1
ATOM 1131 C C . LYS A 1 143 ? -26.142 -15.979 44.089 1.00 77.88 143 LYS A C 1
ATOM 1133 O O . LYS A 1 143 ? -27.018 -16.581 44.713 1.00 77.88 143 LYS A O 1
ATOM 1138 N N . LYS A 1 144 ? -24.854 -16.043 44.449 1.00 77.69 144 LYS A N 1
ATOM 1139 C CA . LYS A 1 144 ? -24.372 -16.820 45.609 1.00 77.69 144 LYS A CA 1
ATOM 1140 C C . LYS A 1 144 ? -24.891 -16.266 46.938 1.00 77.69 144 LYS A C 1
ATOM 1142 O O . LYS A 1 144 ? -25.268 -17.050 47.807 1.00 77.69 144 LYS A O 1
ATOM 1147 N N . ILE A 1 145 ? -24.937 -14.942 47.098 1.00 76.25 145 ILE A N 1
ATOM 1148 C CA . ILE A 1 145 ? -25.448 -14.292 48.317 1.00 76.25 145 ILE A CA 1
ATOM 1149 C C . ILE A 1 145 ? -26.960 -14.522 48.461 1.00 76.25 145 ILE A C 1
ATOM 1151 O O . ILE A 1 145 ? -27.427 -14.883 49.544 1.00 76.25 145 ILE A O 1
ATOM 1155 N N . LEU A 1 146 ? -27.716 -14.395 47.366 1.00 70.06 146 LEU A N 1
ATOM 1156 C CA . LEU A 1 146 ? -29.165 -14.610 47.348 1.00 70.06 146 LEU A CA 1
ATOM 1157 C C . LEU A 1 146 ? -29.538 -16.056 47.716 1.00 70.06 146 LEU A C 1
ATOM 1159 O O . LEU A 1 146 ? -30.376 -16.274 48.590 1.00 70.06 146 LEU A O 1
ATOM 1163 N N . ASN A 1 147 ? -28.845 -17.043 47.140 1.00 68.00 147 ASN A N 1
ATOM 1164 C CA . ASN A 1 147 ? -29.074 -18.463 47.435 1.00 68.00 147 ASN A CA 1
ATOM 1165 C C . ASN A 1 147 ? -28.677 -18.868 48.865 1.00 68.00 147 ASN A C 1
ATOM 1167 O O . ASN A 1 147 ? -29.141 -19.888 49.373 1.00 68.00 147 ASN A O 1
ATOM 1171 N N . ARG A 1 148 ? -27.824 -18.083 49.537 1.00 62.81 148 ARG A N 1
ATOM 1172 C CA . ARG A 1 148 ? -27.480 -18.285 50.954 1.00 62.81 148 ARG A CA 1
ATOM 1173 C C . ARG A 1 148 ? -28.557 -17.740 51.898 1.00 62.81 148 ARG A C 1
ATOM 1175 O O . ARG A 1 148 ? -28.703 -18.273 52.992 1.00 62.81 148 ARG A O 1
ATOM 1182 N N . SER A 1 149 ? -29.316 -16.725 51.475 1.00 58.75 149 SER A N 1
ATOM 1183 C CA . SER A 1 149 ? -30.434 -16.151 52.245 1.00 58.75 149 SER A CA 1
ATOM 1184 C C . SER A 1 149 ? -31.724 -16.972 52.168 1.00 58.75 149 SER A C 1
ATOM 1186 O O . SER A 1 149 ? -32.500 -16.957 53.116 1.00 58.75 149 SER A O 1
ATOM 1188 N N . THR A 1 150 ? -31.958 -17.718 51.084 1.00 61.19 150 THR A N 1
ATOM 1189 C CA . THR A 1 150 ? -33.179 -18.533 50.906 1.00 61.19 150 THR A CA 1
ATOM 1190 C C . THR A 1 150 ? -33.106 -19.917 51.562 1.00 61.19 150 THR A C 1
ATOM 1192 O O . THR A 1 150 ? -34.088 -20.654 51.558 1.00 61.19 150 THR A O 1
ATOM 1195 N N . LYS A 1 151 ? -31.965 -20.271 52.169 1.00 57.25 151 LYS A N 1
ATOM 1196 C CA . LYS A 1 151 ? -31.742 -21.536 52.887 1.00 57.25 151 LYS A CA 1
ATOM 1197 C C . LYS A 1 151 ? -31.845 -21.331 54.408 1.00 57.25 151 LYS A C 1
ATOM 1199 O O . LYS A 1 151 ? -30.878 -21.512 55.141 1.00 57.25 151 LYS A O 1
ATOM 1204 N N . LYS A 1 152 ? -33.015 -20.888 54.868 1.00 49.16 152 LYS A N 1
ATOM 1205 C CA . LYS A 1 152 ? -33.462 -20.910 56.274 1.00 49.16 152 LYS A CA 1
ATOM 1206 C C . LYS A 1 152 ? -34.988 -21.081 56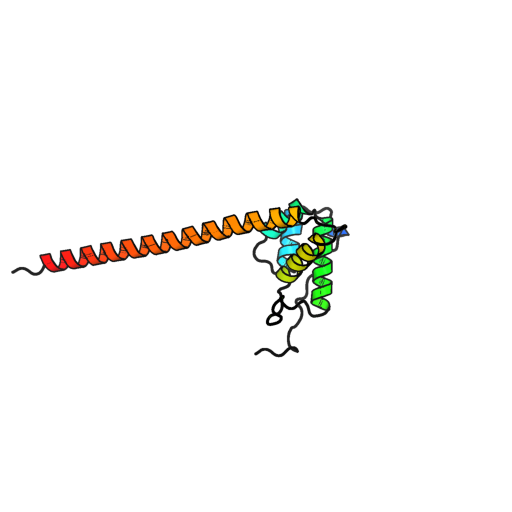.233 1.00 49.16 152 LYS A C 1
ATOM 1208 O O . LYS A 1 152 ? -35.599 -20.342 55.458 1.00 49.16 152 LYS A O 1
ATOM 1213 N N . PRO A 1 153 ? -35.631 -21.981 56.996 1.00 51.94 153 PRO A N 1
ATOM 1214 C CA . PRO A 1 153 ? -35.189 -22.686 58.205 1.00 51.94 153 PRO A CA 1
ATOM 1215 C C . PRO A 1 153 ? -34.763 -24.148 58.004 1.00 51.94 153 PRO A C 1
ATOM 1217 O O . PRO A 1 153 ? -35.165 -24.768 56.997 1.00 51.94 153 PRO A O 1
#

Radius of gyration: 24.24 Å; chains: 1; bounding box: 53×41×77 Å

Sequence (153 aa):
MASEKDRKPPEIPDLSCAEYVEKSVDEISDAIAKGLSEPKVQLIKTILGSIGKENSLFFYKQTQEVEQQGGMKTSSGDRWRTSGGVFVQLLRQEAKKENGRVSQKQIDDIFDEQKSNDNEHKKLDENDEEEKALEKDIEEGKKKILNRSTKKP